Protein AF-R7Q6G8-F1 (afdb_monomer_lite)

Radius of gyration: 22.3 Å; chains: 1; bounding box: 67×38×52 Å

pLDDT: mean 74.82, std 23.3, range [30.42, 97.25]

Organism: Chondrus crispus (NCBI:txid2769)

Foldseek 3Di:
DAFDDPDPDDDDDDDDDDDDDDDDDDDDDDDDDDDDDDDDPPDPVPRFFGWWWFPVLCPPPPFDWPDPDWDKHKWWAAPQRRITRQFFWKFAQNFIFGPVVVCVVRPTDIDMHTTTAGDDDFQDWRDTSDPRITGHRDGDRNSDPVSRVVVRVVVNVRD

Secondary structure (DSSP, 8-state):
----------------------------------------------PPPP--EEHHHHHTS---BS-SS-EEEEEEE-TT--EE-TTEEEEETTEEEEHHHHHHHHTPEEEEEEEE-BPP-TT--EE-SSTTEEEEEEE-SS--HHHHHHHHHHHHTT-

Structure (mmCIF, N/CA/C/O backbone):
data_AF-R7Q6G8-F1
#
_entry.id   AF-R7Q6G8-F1
#
loop_
_atom_site.group_PDB
_atom_site.id
_atom_site.type_symbol
_atom_site.label_atom_id
_atom_site.label_alt_id
_atom_site.label_comp_id
_atom_site.label_asym_id
_atom_site.label_entity_id
_atom_site.label_seq_id
_atom_site.pdbx_PDB_ins_code
_atom_site.Cartn_x
_atom_site.Cartn_y
_atom_site.Cartn_z
_atom_site.occupancy
_atom_site.B_iso_or_equiv
_atom_site.auth_seq_id
_atom_site.auth_comp_id
_atom_site.auth_asym_id
_atom_site.auth_atom_id
_atom_site.pdbx_PDB_model_num
ATOM 1 N N . MET A 1 1 ? 3.330 -10.726 10.447 1.00 46.44 1 MET A N 1
ATOM 2 C CA . MET A 1 1 ? 4.464 -10.983 9.539 1.00 46.44 1 MET A CA 1
ATOM 3 C C . MET A 1 1 ? 4.917 -9.624 9.045 1.00 46.44 1 MET A C 1
ATOM 5 O O . MET A 1 1 ? 4.071 -8.882 8.567 1.00 46.44 1 MET A O 1
ATOM 9 N N . PHE A 1 2 ? 6.161 -9.254 9.343 1.00 49.91 2 PHE A N 1
ATOM 10 C CA . PHE A 1 2 ? 6.723 -7.912 9.137 1.00 49.91 2 PHE A CA 1
ATOM 11 C C . PHE A 1 2 ? 7.454 -7.834 7.802 1.00 49.91 2 PHE A C 1
ATOM 13 O O . PHE A 1 2 ? 7.663 -8.886 7.199 1.00 49.91 2 PHE A O 1
ATOM 20 N N . CYS A 1 3 ? 7.894 -6.635 7.392 1.00 54.09 3 CYS A N 1
ATOM 21 C CA . CYS A 1 3 ? 8.987 -6.520 6.427 1.00 54.09 3 CYS A CA 1
ATOM 22 C C . CYS A 1 3 ? 10.044 -7.584 6.738 1.00 54.09 3 CYS A C 1
ATOM 24 O O . CYS A 1 3 ? 10.617 -7.582 7.829 1.00 54.09 3 CYS A O 1
ATOM 26 N N . ALA A 1 4 ? 10.237 -8.516 5.815 1.00 41.44 4 ALA A N 1
ATOM 27 C CA . ALA A 1 4 ? 11.299 -9.493 5.889 1.00 41.44 4 ALA A CA 1
ATOM 28 C C . ALA A 1 4 ? 12.298 -9.117 4.800 1.00 41.44 4 ALA A C 1
ATOM 30 O O . ALA A 1 4 ? 11.971 -9.135 3.620 1.00 41.44 4 ALA A O 1
ATOM 31 N N . SER A 1 5 ? 13.493 -8.736 5.225 1.00 40.22 5 SER A N 1
ATOM 32 C CA . SER A 1 5 ? 14.704 -8.803 4.423 1.00 40.22 5 SER A CA 1
ATOM 33 C C . SER A 1 5 ? 15.691 -9.538 5.317 1.00 40.22 5 SER A C 1
ATOM 35 O O . SER A 1 5 ? 16.101 -9.009 6.354 1.00 40.22 5 SER A O 1
ATOM 37 N N . GLU A 1 6 ? 15.975 -10.792 4.997 1.00 44.56 6 GLU A N 1
ATOM 38 C CA . GLU A 1 6 ? 17.177 -11.431 5.522 1.00 44.56 6 GLU A CA 1
ATOM 39 C C . GLU A 1 6 ? 18.364 -10.667 4.895 1.00 44.56 6 GLU A C 1
ATOM 41 O O . GLU A 1 6 ? 18.276 -10.243 3.746 1.00 44.56 6 GLU A O 1
ATOM 46 N N . ASP A 1 7 ? 19.402 -10.390 5.686 1.00 37.72 7 ASP A N 1
ATOM 47 C CA . ASP A 1 7 ? 20.661 -9.728 5.293 1.00 37.72 7 ASP A CA 1
ATOM 48 C C . ASP A 1 7 ? 20.740 -8.191 5.363 1.00 37.72 7 ASP A C 1
ATOM 50 O O . ASP A 1 7 ? 20.944 -7.468 4.391 1.00 37.72 7 ASP A O 1
ATOM 54 N N . ALA A 1 8 ? 20.755 -7.696 6.604 1.00 36.22 8 ALA A N 1
ATOM 55 C CA . ALA A 1 8 ? 21.809 -6.769 7.009 1.00 36.22 8 ALA A CA 1
ATOM 56 C C . ALA A 1 8 ? 22.961 -7.595 7.612 1.00 36.22 8 ALA A C 1
ATOM 58 O O . ALA A 1 8 ? 22.965 -7.848 8.816 1.00 36.22 8 ALA A O 1
ATOM 59 N N . VAL A 1 9 ? 23.917 -8.035 6.790 1.00 39.78 9 VAL A N 1
ATOM 60 C CA . VAL A 1 9 ? 25.233 -8.482 7.273 1.00 39.78 9 VAL A CA 1
ATOM 61 C C . VAL A 1 9 ? 26.282 -7.432 6.932 1.00 39.78 9 VAL A C 1
ATOM 63 O O . VAL A 1 9 ? 26.369 -6.926 5.816 1.00 39.78 9 VAL A O 1
ATOM 66 N N . ASP A 1 10 ? 26.993 -7.056 7.984 1.00 30.42 10 ASP A N 1
ATOM 67 C CA . ASP A 1 10 ? 27.879 -5.916 8.126 1.00 30.42 10 ASP A CA 1
ATOM 68 C C . ASP A 1 10 ? 29.312 -6.242 7.664 1.00 30.42 10 ASP A C 1
ATOM 70 O O . ASP A 1 10 ? 29.792 -7.366 7.786 1.00 30.42 10 ASP A O 1
ATOM 74 N N . SER A 1 11 ? 29.942 -5.202 7.129 1.00 36.84 11 SER A N 1
ATOM 75 C CA . SER A 1 11 ? 31.355 -4.832 6.992 1.00 36.84 11 SER A CA 1
ATOM 76 C C . SER A 1 11 ? 32.512 -5.762 7.427 1.00 36.84 11 SER A C 1
ATOM 78 O O . SER A 1 11 ? 32.561 -6.274 8.537 1.00 36.84 11 SER A O 1
ATOM 80 N N . PHE A 1 12 ? 33.568 -5.691 6.597 1.00 36.06 12 PHE A N 1
ATOM 81 C CA . PHE A 1 12 ? 35.009 -5.644 6.934 1.00 36.06 12 PHE A CA 1
ATOM 82 C C . PHE A 1 12 ? 35.690 -6.872 7.579 1.00 36.06 12 PHE A C 1
ATOM 84 O O . PHE A 1 12 ? 35.570 -7.114 8.772 1.00 36.06 12 PHE A O 1
ATOM 91 N N . SER A 1 13 ? 36.615 -7.510 6.846 1.00 32.41 13 SER A N 1
ATOM 92 C CA . SER A 1 13 ? 38.060 -7.295 7.067 1.00 32.41 13 SER A CA 1
ATOM 93 C C . SER A 1 13 ? 38.926 -8.041 6.038 1.00 32.41 13 SER A C 1
ATOM 95 O O . SER A 1 13 ? 38.864 -9.257 5.885 1.00 32.41 13 SER A O 1
ATOM 97 N N . THR A 1 14 ? 39.750 -7.252 5.354 1.00 41.31 14 THR A N 1
ATOM 98 C CA . THR A 1 14 ? 41.071 -7.543 4.781 1.00 41.31 14 THR A CA 1
ATOM 99 C C . THR A 1 14 ? 41.808 -8.753 5.361 1.00 41.31 14 THR A C 1
ATOM 101 O O . THR A 1 14 ? 42.073 -8.780 6.557 1.00 41.31 14 THR A O 1
ATOM 104 N N . LEU A 1 15 ? 42.336 -9.610 4.481 1.00 38.88 15 LEU A N 1
ATOM 105 C CA . LEU A 1 15 ? 43.710 -10.104 4.598 1.00 38.88 15 LEU A CA 1
ATOM 106 C C . LEU A 1 15 ? 44.340 -10.248 3.207 1.00 38.88 15 LEU A C 1
ATOM 108 O O . LEU A 1 15 ? 43.901 -11.014 2.355 1.00 38.88 15 LEU A O 1
ATOM 112 N N . VAL A 1 16 ? 45.372 -9.435 3.018 1.00 35.91 16 VAL A N 1
ATOM 113 C CA . VAL A 1 16 ? 46.367 -9.478 1.953 1.00 35.91 16 VAL A CA 1
ATOM 114 C C . VAL A 1 16 ? 47.232 -10.720 2.145 1.00 35.91 16 VAL A C 1
ATOM 116 O O . VAL A 1 16 ? 47.822 -10.863 3.210 1.00 35.91 16 VAL A O 1
ATOM 119 N N . THR A 1 17 ? 47.431 -11.512 1.096 1.00 33.59 17 THR A N 1
ATOM 120 C CA . THR A 1 17 ? 48.751 -12.074 0.778 1.00 33.59 17 THR A CA 1
ATOM 121 C C . THR A 1 17 ? 48.923 -12.168 -0.733 1.00 33.59 17 THR A C 1
ATOM 123 O O . THR A 1 17 ? 47.979 -12.302 -1.506 1.00 33.59 17 THR A O 1
ATOM 126 N N . LYS A 1 18 ? 50.169 -11.949 -1.123 1.00 34.12 18 LYS A N 1
ATOM 127 C CA . LYS A 1 18 ? 50.692 -11.487 -2.399 1.00 34.12 18 LYS A CA 1
ATOM 128 C C . LYS A 1 18 ? 51.751 -12.507 -2.792 1.00 34.12 18 LYS A C 1
ATOM 130 O O . LYS A 1 18 ? 52.633 -12.711 -1.976 1.00 34.12 18 LYS A O 1
ATOM 135 N N . ASP A 1 19 ? 51.670 -13.083 -3.985 1.00 33.59 19 ASP A N 1
ATOM 136 C CA . ASP A 1 19 ? 52.781 -13.709 -4.727 1.00 33.59 19 ASP A CA 1
ATOM 137 C C . ASP A 1 19 ? 52.237 -13.990 -6.140 1.00 33.59 19 ASP A C 1
ATOM 139 O O . ASP A 1 19 ? 51.221 -14.658 -6.281 1.00 33.59 19 ASP A O 1
ATOM 143 N N . GLU A 1 20 ? 52.618 -13.318 -7.226 1.00 36.28 20 GLU A N 1
ATOM 144 C CA . GLU A 1 20 ? 53.908 -13.072 -7.891 1.00 36.28 20 GLU A CA 1
ATOM 145 C C . GLU A 1 20 ? 53.888 -13.738 -9.286 1.00 36.28 20 GLU A C 1
ATOM 147 O O . GLU A 1 20 ? 53.848 -14.952 -9.422 1.00 36.28 20 GLU A O 1
ATOM 152 N N . ARG A 1 21 ? 53.958 -12.871 -10.309 1.00 33.53 21 ARG A N 1
ATOM 153 C CA . ARG A 1 21 ? 54.589 -13.043 -11.634 1.00 33.53 21 ARG A CA 1
ATOM 154 C C . ARG A 1 21 ? 54.153 -14.215 -12.536 1.00 33.53 21 ARG A C 1
ATOM 156 O O . ARG A 1 21 ? 54.633 -15.324 -12.368 1.00 33.53 21 ARG A O 1
ATOM 163 N N . PHE A 1 22 ? 53.515 -13.900 -13.673 1.00 34.62 22 PHE A N 1
ATOM 164 C CA . PHE A 1 22 ? 54.174 -14.016 -14.991 1.00 34.62 22 PHE A CA 1
ATOM 165 C C . PHE A 1 22 ? 53.402 -13.289 -16.110 1.00 34.62 22 PHE A C 1
ATOM 167 O O . PHE A 1 22 ? 52.257 -12.888 -15.948 1.00 34.62 22 PHE A O 1
ATOM 174 N N . ALA A 1 23 ? 54.105 -13.047 -17.212 1.00 32.34 23 ALA A N 1
ATOM 175 C CA . ALA A 1 23 ? 53.949 -11.942 -18.143 1.00 32.34 23 ALA A CA 1
ATOM 176 C C . ALA A 1 23 ? 52.874 -12.077 -19.244 1.00 32.34 23 ALA A C 1
ATOM 178 O O . ALA A 1 23 ? 52.537 -13.159 -19.710 1.00 32.34 23 ALA A O 1
ATOM 179 N N . GLN A 1 24 ? 52.440 -10.890 -19.680 1.00 36.72 24 GLN A N 1
ATOM 180 C CA . GLN A 1 24 ? 51.834 -10.477 -20.953 1.00 36.72 24 GLN A CA 1
ATOM 181 C C . GLN A 1 24 ? 51.890 -11.460 -22.142 1.00 36.72 24 GLN A C 1
ATOM 183 O O . GLN A 1 24 ? 52.972 -11.784 -22.634 1.00 36.72 24 GLN A O 1
ATOM 188 N N . ARG A 1 25 ? 50.715 -11.732 -22.736 1.00 32.84 25 ARG A N 1
ATOM 189 C CA . ARG A 1 25 ? 50.501 -11.766 -24.200 1.00 32.84 25 ARG A CA 1
ATOM 190 C C . ARG A 1 25 ? 49.003 -11.785 -24.554 1.00 32.84 25 ARG A C 1
ATOM 192 O O . ARG A 1 25 ? 48.316 -12.737 -24.212 1.00 32.84 25 ARG A O 1
ATOM 199 N N . SER A 1 26 ? 48.534 -10.771 -25.281 1.00 41.69 26 SER A N 1
ATOM 200 C CA . SER A 1 26 ? 47.395 -10.880 -26.216 1.00 41.69 26 SER A CA 1
ATOM 201 C C . SER A 1 26 ? 47.964 -11.102 -27.626 1.00 41.69 26 SER A C 1
ATOM 203 O O . SER A 1 26 ? 49.101 -10.685 -27.879 1.00 41.69 26 SER A O 1
ATOM 205 N N . PRO A 1 27 ? 47.234 -11.791 -28.521 1.00 43.44 27 PRO A N 1
ATOM 206 C CA . PRO A 1 27 ? 46.323 -11.074 -29.426 1.00 43.44 27 PRO A CA 1
ATOM 207 C C . PRO A 1 27 ? 44.966 -11.782 -29.680 1.00 43.44 27 PRO A C 1
ATOM 209 O O . PRO A 1 27 ? 44.834 -12.985 -29.485 1.00 43.44 27 PRO A O 1
ATOM 212 N N . GLU A 1 28 ? 43.969 -10.994 -30.095 1.00 40.47 28 GLU A N 1
ATOM 213 C CA . GLU A 1 28 ? 42.636 -11.366 -30.632 1.00 40.47 28 GLU A CA 1
ATOM 214 C C . GLU A 1 28 ? 42.724 -11.975 -32.063 1.00 40.47 28 GLU A C 1
ATOM 216 O O . GLU A 1 28 ? 43.837 -12.034 -32.595 1.00 40.47 28 GLU A O 1
ATOM 221 N N . PRO A 1 29 ? 41.617 -12.183 -32.821 1.00 50.28 29 PRO A N 1
ATOM 222 C CA . PRO A 1 29 ? 40.284 -12.788 -32.553 1.00 50.28 29 PRO A CA 1
ATOM 223 C C . PRO A 1 29 ? 39.895 -13.821 -33.642 1.00 50.28 29 PRO A C 1
ATOM 225 O O . PRO A 1 29 ? 40.210 -13.552 -34.787 1.00 50.28 29 PRO A O 1
ATOM 228 N N . GLU A 1 30 ? 39.104 -14.881 -33.394 1.00 41.22 30 GLU A N 1
ATOM 229 C CA . GLU A 1 30 ? 38.333 -15.536 -34.485 1.00 41.22 30 GLU A CA 1
ATOM 230 C C . GLU A 1 30 ? 36.972 -16.102 -34.025 1.00 41.22 30 GLU A C 1
ATOM 232 O O . GLU A 1 30 ? 36.810 -16.632 -32.926 1.00 41.22 30 GLU A O 1
ATOM 237 N N . ASP A 1 31 ? 36.004 -15.892 -34.916 1.00 46.44 31 ASP A N 1
ATOM 238 C CA . ASP A 1 31 ? 34.580 -16.226 -34.939 1.00 46.44 31 ASP A CA 1
ATOM 239 C C . ASP A 1 31 ? 34.325 -17.744 -34.861 1.00 46.44 31 ASP A C 1
ATOM 241 O O . ASP A 1 31 ? 34.812 -18.477 -35.714 1.00 46.44 31 ASP A O 1
ATOM 245 N N . GLU A 1 32 ? 33.502 -18.223 -33.918 1.00 39.97 32 GLU A N 1
ATOM 246 C CA . GLU A 1 32 ? 32.696 -19.437 -34.138 1.00 39.97 32 GLU A CA 1
ATOM 247 C C . GLU A 1 32 ? 31.538 -19.556 -33.125 1.00 39.97 32 GLU A C 1
ATOM 249 O O . GLU A 1 32 ? 31.716 -19.719 -31.917 1.00 39.97 32 GLU A O 1
ATOM 254 N N . LYS A 1 33 ? 30.306 -19.506 -33.639 1.00 44.38 33 LYS A N 1
ATOM 255 C CA . LYS A 1 33 ? 29.073 -19.969 -32.981 1.00 44.38 33 LYS A CA 1
ATOM 256 C C . LYS A 1 33 ? 28.570 -21.152 -33.821 1.00 44.38 33 LYS A C 1
ATOM 258 O O . LYS A 1 33 ? 28.469 -20.974 -35.035 1.00 44.38 33 LYS A O 1
ATOM 263 N N . PRO A 1 34 ? 28.182 -22.310 -33.243 1.00 44.06 34 PRO A N 1
ATOM 264 C CA . PRO A 1 34 ? 26.757 -22.539 -32.955 1.00 44.06 34 PRO A CA 1
ATOM 265 C C . PRO A 1 34 ? 26.437 -23.427 -31.722 1.00 44.06 34 PRO A C 1
ATOM 267 O O . PRO A 1 34 ? 26.949 -24.522 -31.548 1.00 44.06 34 PRO A O 1
ATOM 270 N N . GLN A 1 35 ? 25.489 -22.925 -30.920 1.00 47.78 35 GLN A N 1
ATOM 271 C CA . GLN A 1 35 ? 24.379 -23.591 -30.202 1.00 47.78 35 GLN A CA 1
ATOM 272 C C . GLN A 1 35 ? 24.528 -25.015 -29.607 1.00 47.78 35 GLN A C 1
ATOM 274 O O . GLN A 1 35 ? 24.489 -26.017 -30.313 1.00 47.78 35 GLN A O 1
ATOM 279 N N . GLY A 1 36 ? 24.394 -25.083 -28.275 1.00 35.84 36 GLY A N 1
ATOM 280 C CA . GLY A 1 36 ? 23.814 -26.206 -27.524 1.00 35.84 36 GLY A CA 1
ATOM 281 C C . GLY A 1 36 ? 23.037 -25.679 -26.297 1.00 35.84 36 GLY A C 1
ATOM 282 O O . GLY A 1 36 ? 23.468 -24.681 -25.715 1.00 35.84 36 GLY A O 1
ATOM 283 N N . PRO A 1 37 ? 21.877 -26.257 -25.915 1.00 52.69 37 PRO A N 1
ATOM 284 C CA . PRO A 1 37 ? 21.030 -25.725 -24.850 1.00 52.69 37 PRO A CA 1
ATOM 285 C C . PRO A 1 37 ? 21.511 -26.267 -23.503 1.00 52.69 37 PRO A C 1
ATOM 287 O O . PRO A 1 37 ? 21.379 -27.458 -23.229 1.00 52.69 37 PRO A O 1
ATOM 290 N N . MET A 1 38 ? 22.074 -25.412 -22.651 1.00 42.50 38 MET A N 1
ATOM 291 C CA . MET A 1 38 ? 22.571 -25.850 -21.347 1.00 42.50 38 MET A CA 1
ATOM 292 C C . MET A 1 38 ? 22.023 -24.970 -20.227 1.00 42.50 38 MET A C 1
ATOM 294 O O . MET A 1 38 ? 22.424 -23.825 -20.060 1.00 42.50 38 MET A O 1
ATOM 298 N N . GLY A 1 39 ? 21.086 -25.559 -19.479 1.00 36.75 39 GLY A N 1
ATOM 299 C CA . GLY A 1 39 ? 20.763 -25.213 -18.098 1.00 36.75 39 GLY A CA 1
ATOM 300 C C . GLY A 1 39 ? 19.935 -23.950 -17.891 1.00 36.75 39 GLY A C 1
ATOM 301 O O . GLY A 1 39 ? 20.470 -22.877 -17.646 1.00 36.75 39 GLY A O 1
ATOM 302 N N . THR A 1 40 ? 18.611 -24.092 -17.832 1.00 47.44 40 THR A N 1
ATOM 303 C CA . THR A 1 40 ? 17.812 -23.250 -16.931 1.00 47.44 40 THR A CA 1
ATOM 304 C C . THR A 1 40 ? 18.328 -23.445 -15.501 1.00 47.44 40 THR A C 1
ATOM 306 O O . THR A 1 40 ? 18.299 -24.589 -15.036 1.00 47.44 40 THR A O 1
ATOM 309 N N . PRO A 1 41 ? 18.737 -22.400 -14.756 1.00 46.22 41 PRO A N 1
ATOM 310 C CA . PRO A 1 41 ? 18.845 -22.519 -13.313 1.00 46.22 41 PRO A CA 1
ATOM 311 C C . PRO A 1 41 ? 17.422 -22.482 -12.751 1.00 46.22 41 PRO A C 1
ATOM 313 O O . PRO A 1 41 ? 16.900 -21.446 -12.345 1.00 46.22 41 PRO A O 1
ATOM 316 N N . ALA A 1 42 ? 16.770 -23.641 -12.769 1.00 47.50 42 ALA A N 1
ATOM 317 C CA . ALA A 1 42 ? 15.609 -23.923 -11.947 1.00 47.50 42 ALA A CA 1
ATOM 318 C C . ALA A 1 42 ? 16.080 -24.155 -10.505 1.00 47.50 42 ALA A C 1
ATOM 320 O O . ALA A 1 42 ? 16.034 -25.281 -10.041 1.00 47.50 42 ALA A O 1
ATOM 321 N N . ASP A 1 43 ? 16.613 -23.119 -9.852 1.00 43.41 43 ASP A N 1
ATOM 322 C CA . ASP A 1 43 ? 16.638 -22.997 -8.384 1.00 43.41 43 ASP A CA 1
ATOM 323 C C . ASP A 1 43 ? 17.175 -21.621 -7.958 1.00 43.41 43 ASP A C 1
ATOM 325 O O . ASP A 1 43 ? 18.094 -21.477 -7.153 1.00 43.41 43 ASP A O 1
ATOM 329 N N . MET A 1 44 ? 16.622 -20.550 -8.529 1.00 40.50 44 MET A N 1
ATOM 330 C CA . MET A 1 44 ? 16.725 -19.265 -7.850 1.00 40.50 44 MET A CA 1
ATOM 331 C C . MET A 1 44 ? 15.707 -19.340 -6.716 1.00 40.50 44 MET A C 1
ATOM 333 O O . MET A 1 44 ? 14.529 -19.055 -6.929 1.00 40.50 44 MET A O 1
ATOM 337 N N . GLN A 1 45 ? 16.141 -19.814 -5.540 1.00 40.22 45 GLN A N 1
ATOM 338 C CA . GLN A 1 45 ? 15.399 -19.619 -4.297 1.00 40.22 45 GLN A CA 1
ATOM 339 C C . GLN A 1 45 ? 15.020 -18.143 -4.278 1.00 40.22 45 GLN A C 1
ATOM 341 O O . GLN A 1 45 ? 15.889 -17.280 -4.157 1.00 40.22 45 GLN A O 1
ATOM 346 N N . SER A 1 46 ? 13.747 -17.850 -4.548 1.00 43.84 46 SER A N 1
ATOM 347 C CA . SER A 1 46 ? 13.274 -16.482 -4.671 1.00 43.84 46 SER A CA 1
ATOM 348 C C . SER A 1 46 ? 13.486 -15.845 -3.310 1.00 43.84 46 SER A C 1
ATOM 350 O O . SER A 1 46 ? 12.753 -16.154 -2.366 1.00 43.84 46 SER A O 1
ATOM 352 N N . ILE A 1 47 ? 14.529 -15.024 -3.197 1.00 50.38 47 ILE A N 1
ATOM 353 C CA . ILE A 1 47 ? 14.768 -14.215 -2.011 1.00 50.38 47 ILE A CA 1
ATOM 354 C C . ILE A 1 47 ? 13.447 -13.483 -1.754 1.00 50.38 47 ILE A C 1
ATOM 356 O O . ILE A 1 47 ? 12.925 -12.874 -2.696 1.00 50.38 47 ILE A O 1
ATOM 360 N N . PRO A 1 48 ? 12.851 -13.604 -0.552 1.00 54.78 48 PRO A N 1
ATOM 361 C CA . PRO A 1 48 ? 11.581 -12.960 -0.262 1.00 54.78 48 PRO A CA 1
ATOM 362 C C . PRO A 1 48 ? 11.687 -11.480 -0.617 1.00 54.78 48 PRO A C 1
ATOM 364 O O . PRO A 1 48 ? 12.592 -10.797 -0.133 1.00 54.78 48 PRO A O 1
ATOM 367 N N . GLU A 1 49 ? 10.802 -10.995 -1.492 1.00 60.44 49 GLU A N 1
ATOM 368 C CA . GLU A 1 49 ? 10.787 -9.573 -1.817 1.00 60.44 49 GLU A CA 1
ATOM 369 C C . GLU A 1 49 ? 10.584 -8.785 -0.518 1.00 60.44 49 GLU A C 1
ATOM 371 O O . GLU A 1 49 ? 9.764 -9.183 0.317 1.00 60.44 49 GLU A O 1
ATOM 376 N N . PRO A 1 50 ? 11.311 -7.678 -0.314 1.00 63.59 50 PRO A N 1
ATOM 377 C CA . PRO A 1 50 ? 11.094 -6.838 0.850 1.00 63.59 50 PRO A CA 1
ATOM 378 C C . PRO A 1 50 ? 9.633 -6.388 0.914 1.00 63.59 50 PRO A C 1
ATOM 380 O O . PRO A 1 50 ? 9.042 -6.025 -0.097 1.00 63.59 50 PRO A O 1
ATOM 383 N N . LEU A 1 51 ? 9.045 -6.420 2.111 1.00 78.25 51 LEU A N 1
ATOM 384 C CA . LEU A 1 51 ? 7.599 -6.283 2.317 1.00 78.25 51 LEU A CA 1
ATOM 385 C C . LEU A 1 51 ? 7.226 -5.000 3.071 1.00 78.25 51 LEU A C 1
ATOM 387 O O . LEU A 1 51 ? 6.764 -5.039 4.212 1.00 78.25 51 LEU A O 1
ATOM 391 N N . CYS A 1 52 ? 7.467 -3.853 2.452 1.00 85.88 52 CYS A N 1
ATOM 392 C CA . CYS A 1 52 ? 7.500 -2.553 3.110 1.00 85.88 52 CYS A CA 1
ATOM 393 C C . CYS A 1 52 ? 6.675 -1.466 2.403 1.00 85.88 52 CYS A C 1
ATOM 395 O O . CYS A 1 52 ? 6.164 -1.668 1.299 1.00 85.88 52 CYS A O 1
ATOM 397 N N . VAL A 1 53 ? 6.561 -0.315 3.065 1.00 86.94 53 VAL A N 1
ATOM 398 C CA . VAL A 1 53 ? 5.951 0.939 2.594 1.00 86.94 53 VAL A CA 1
ATOM 399 C C . VAL A 1 53 ? 7.062 1.963 2.387 1.00 86.94 53 VAL A C 1
ATOM 401 O O . VAL A 1 53 ? 8.100 1.874 3.045 1.00 86.94 53 VAL A O 1
ATOM 404 N N . ASP A 1 54 ? 6.854 2.935 1.503 1.00 87.75 54 ASP A N 1
ATOM 405 C CA . ASP A 1 54 ? 7.744 4.092 1.393 1.00 87.75 54 ASP A CA 1
ATOM 406 C C . ASP A 1 54 ? 7.980 4.758 2.761 1.00 87.75 54 ASP A C 1
ATOM 408 O O . ASP A 1 54 ? 7.051 5.043 3.521 1.00 87.75 54 ASP A O 1
ATOM 412 N N . ALA A 1 55 ? 9.255 4.973 3.078 1.00 84.88 55 ALA A N 1
ATOM 413 C CA . ALA A 1 55 ? 9.696 5.581 4.319 1.00 84.88 55 ALA A CA 1
ATOM 414 C C . ALA A 1 55 ? 9.133 6.995 4.499 1.00 84.88 55 ALA A C 1
ATOM 416 O O . ALA A 1 55 ? 8.803 7.362 5.627 1.00 84.88 55 ALA A O 1
ATOM 417 N N . GLU A 1 56 ? 8.976 7.766 3.417 1.00 84.62 56 GLU A N 1
ATOM 418 C CA . GLU A 1 56 ? 8.449 9.131 3.485 1.00 84.62 56 GLU A CA 1
ATOM 419 C C . GLU A 1 56 ? 7.004 9.138 4.002 1.00 84.62 56 GLU A C 1
ATOM 421 O O . GLU A 1 56 ? 6.664 9.929 4.885 1.00 84.62 56 GLU A O 1
ATOM 426 N N . ALA A 1 57 ? 6.179 8.186 3.555 1.00 81.75 57 ALA A N 1
ATOM 427 C CA . ALA A 1 57 ? 4.803 8.016 4.025 1.00 81.75 57 ALA A CA 1
ATOM 428 C C . ALA A 1 57 ? 4.709 7.669 5.525 1.00 81.75 57 ALA A C 1
ATOM 430 O O . ALA A 1 57 ? 3.673 7.893 6.152 1.00 81.75 57 ALA A O 1
ATOM 431 N N . LEU A 1 58 ? 5.789 7.149 6.118 1.00 81.69 58 LEU A N 1
ATOM 432 C CA . LEU A 1 58 ? 5.855 6.778 7.532 1.00 81.69 58 LEU A CA 1
ATOM 433 C C . LEU A 1 58 ? 6.398 7.895 8.434 1.00 81.69 58 LEU A C 1
ATOM 435 O O . LEU A 1 58 ? 6.225 7.808 9.646 1.00 81.69 58 LEU A O 1
ATOM 439 N N . THR A 1 59 ? 7.033 8.936 7.885 1.00 76.06 59 THR A N 1
ATOM 440 C CA . THR A 1 59 ? 7.690 9.994 8.685 1.00 76.06 59 THR A CA 1
ATOM 441 C C . THR A 1 59 ? 6.727 10.773 9.582 1.00 76.06 59 THR A C 1
ATOM 443 O O . THR A 1 59 ? 7.090 11.143 10.695 1.00 76.06 59 THR A O 1
ATOM 446 N N . ASN A 1 60 ? 5.488 10.972 9.128 1.00 70.44 60 ASN A N 1
ATOM 447 C CA . ASN A 1 60 ? 4.452 11.696 9.871 1.00 70.44 60 ASN A CA 1
ATOM 448 C C . ASN A 1 60 ? 3.555 10.781 10.721 1.00 70.44 60 ASN A C 1
ATOM 450 O O . ASN A 1 60 ? 2.637 11.261 11.384 1.00 70.44 60 ASN A O 1
ATOM 454 N N . ALA A 1 61 ? 3.776 9.467 10.689 1.00 71.00 61 ALA A N 1
ATOM 455 C CA . ALA A 1 61 ? 3.010 8.519 11.483 1.00 71.00 61 ALA A CA 1
ATOM 456 C C . ALA A 1 61 ? 3.699 8.304 12.841 1.00 71.00 61 ALA A C 1
ATOM 458 O O . ALA A 1 61 ? 4.879 7.964 12.889 1.00 71.00 61 ALA A O 1
ATOM 459 N N . ASP A 1 62 ? 2.963 8.439 13.950 1.00 77.00 62 ASP A N 1
ATOM 460 C CA . ASP A 1 62 ? 3.448 8.096 15.300 1.00 77.00 62 ASP A CA 1
ATOM 461 C C . ASP A 1 62 ? 3.505 6.566 15.489 1.00 77.00 62 ASP A C 1
ATOM 463 O O . ASP A 1 62 ? 2.740 5.937 16.229 1.00 77.00 62 ASP A O 1
ATOM 467 N N . VAL A 1 63 ? 4.378 5.924 14.714 1.00 78.62 63 VAL A N 1
ATOM 468 C CA . VAL A 1 63 ? 4.562 4.476 14.680 1.00 78.62 63 VAL A CA 1
ATOM 469 C C . VAL A 1 63 ? 6.032 4.145 14.871 1.00 78.62 63 VAL A C 1
ATOM 471 O O . VAL A 1 63 ? 6.925 4.714 14.251 1.00 78.62 63 VAL A O 1
ATOM 474 N N . GLN A 1 64 ? 6.300 3.167 15.732 1.00 81.19 64 GLN A N 1
ATOM 475 C CA . GLN A 1 64 ? 7.641 2.600 15.819 1.00 81.19 64 GLN A CA 1
ATOM 476 C C . GLN A 1 64 ? 7.924 1.841 14.530 1.00 81.19 64 GLN A C 1
ATOM 478 O O . GLN A 1 64 ? 7.070 1.084 14.079 1.00 81.19 64 GLN A O 1
ATOM 483 N N . MET A 1 65 ? 9.107 2.012 13.957 1.00 83.06 65 MET A N 1
ATOM 484 C CA . MET A 1 65 ? 9.509 1.313 12.739 1.00 83.06 65 MET A CA 1
ATOM 485 C C . MET A 1 65 ? 10.103 -0.068 13.057 1.00 83.06 65 MET A C 1
ATOM 487 O O . MET A 1 65 ? 10.599 -0.301 14.163 1.00 83.06 65 MET A O 1
ATOM 491 N N . VAL A 1 66 ? 10.043 -0.996 12.097 1.00 83.88 66 VAL A N 1
ATOM 492 C CA . VAL A 1 66 ? 10.669 -2.327 12.210 1.00 83.88 66 VAL A CA 1
ATOM 493 C C . VAL A 1 66 ? 12.188 -2.212 12.096 1.00 83.88 66 VAL A C 1
ATOM 495 O O . VAL A 1 66 ? 12.905 -2.774 12.924 1.00 83.88 66 VAL A O 1
ATOM 498 N N . TYR A 1 67 ? 12.684 -1.455 11.113 1.00 80.75 67 TYR A N 1
ATOM 499 C CA . TYR A 1 67 ? 14.120 -1.281 10.901 1.00 80.75 67 TYR A CA 1
ATOM 500 C C . TYR A 1 67 ? 14.633 0.039 11.462 1.00 80.75 67 TYR A C 1
ATOM 502 O O . TYR A 1 67 ? 13.975 1.074 11.346 1.00 80.75 67 TYR A O 1
ATOM 510 N N . ARG A 1 68 ? 15.859 -0.000 12.004 1.00 81.19 68 ARG A N 1
ATOM 511 C CA . ARG A 1 68 ? 16.600 1.189 12.461 1.00 81.19 68 ARG A CA 1
ATOM 512 C C . ARG A 1 68 ? 17.038 2.094 11.308 1.00 81.19 68 ARG A C 1
ATOM 514 O O . ARG A 1 68 ? 17.149 3.297 11.498 1.00 81.19 68 ARG A O 1
ATOM 521 N N . LYS A 1 69 ? 17.331 1.505 10.147 1.00 82.62 69 LYS A N 1
ATOM 522 C CA . LYS A 1 69 ? 17.706 2.204 8.916 1.00 82.62 69 LYS A CA 1
ATOM 523 C C . LYS A 1 69 ? 16.709 1.833 7.826 1.00 82.62 69 LYS A C 1
ATOM 525 O O . LYS A 1 69 ? 16.294 0.679 7.748 1.00 82.62 69 LYS A O 1
ATOM 530 N N . HIS A 1 70 ? 16.345 2.806 7.001 1.00 85.44 70 HIS A N 1
ATOM 531 C CA . HIS A 1 70 ? 15.608 2.545 5.770 1.00 85.44 70 HIS A CA 1
ATOM 532 C C . HIS A 1 70 ? 16.513 1.812 4.776 1.00 85.44 70 HIS A C 1
ATOM 534 O O . HIS A 1 70 ? 17.731 1.990 4.803 1.00 85.44 70 HIS A O 1
ATOM 540 N N . PHE A 1 71 ? 15.926 1.010 3.897 1.00 84.94 71 PHE A N 1
ATOM 541 C CA . PHE A 1 71 ? 16.661 0.308 2.845 1.00 84.94 71 PHE A CA 1
ATOM 542 C C . PHE A 1 71 ? 15.925 0.444 1.513 1.00 84.94 71 PHE A C 1
ATOM 544 O O . PHE A 1 71 ? 14.748 0.796 1.495 1.00 84.94 71 PHE A O 1
ATOM 551 N N . TYR A 1 72 ? 16.614 0.206 0.400 1.00 88.12 72 TYR A N 1
ATOM 552 C CA . TYR A 1 72 ? 16.029 0.358 -0.929 1.00 88.12 72 TYR A CA 1
ATOM 553 C C . TYR A 1 72 ? 15.265 -0.889 -1.364 1.00 88.12 72 TYR A C 1
ATOM 555 O O . TYR A 1 72 ? 15.774 -2.005 -1.269 1.00 88.12 72 TYR A O 1
ATOM 563 N N . ALA A 1 73 ? 14.063 -0.685 -1.896 1.00 90.19 73 ALA A N 1
ATOM 564 C CA . ALA A 1 73 ? 13.252 -1.740 -2.483 1.00 90.19 73 ALA A CA 1
ATOM 565 C C . ALA A 1 73 ? 12.477 -1.234 -3.697 1.00 90.19 73 ALA A C 1
ATOM 567 O O . ALA A 1 73 ? 12.153 -0.049 -3.801 1.00 90.19 73 ALA A O 1
ATOM 568 N N . LYS A 1 74 ? 12.127 -2.168 -4.583 1.00 93.12 74 LYS A N 1
ATOM 569 C CA . LYS A 1 74 ? 11.138 -1.937 -5.633 1.00 93.12 74 LYS A CA 1
ATOM 570 C C . LYS A 1 74 ? 9.745 -1.831 -5.020 1.00 93.12 74 LYS A C 1
ATOM 572 O O . LYS A 1 74 ? 9.335 -2.684 -4.232 1.00 93.12 74 LYS A O 1
ATOM 577 N N . VAL A 1 75 ? 9.021 -0.791 -5.396 1.00 95.19 75 VAL A N 1
ATOM 578 C CA . VAL A 1 75 ? 7.675 -0.486 -4.919 1.00 95.19 75 VAL A CA 1
ATOM 579 C C . VAL A 1 75 ? 6.767 -0.137 -6.085 1.00 95.19 75 VAL A C 1
ATOM 581 O O . VAL A 1 75 ? 7.223 0.298 -7.139 1.00 95.19 75 VAL A O 1
ATOM 584 N N . LEU A 1 76 ? 5.471 -0.322 -5.871 1.00 96.62 76 LEU A N 1
ATOM 585 C CA . LEU A 1 76 ? 4.421 0.155 -6.754 1.00 96.62 76 LEU A CA 1
ATOM 586 C C . LEU A 1 76 ? 3.855 1.445 -6.171 1.00 96.62 76 LEU A C 1
ATOM 588 O O . LEU A 1 76 ? 3.525 1.481 -4.984 1.00 96.62 76 LEU A O 1
ATOM 592 N N . CYS A 1 77 ? 3.733 2.472 -7.000 1.00 96.62 77 CYS A N 1
ATOM 593 C CA . CYS A 1 77 ? 3.211 3.782 -6.632 1.00 96.62 77 CYS A CA 1
ATOM 594 C C . CYS A 1 77 ? 2.001 4.127 -7.494 1.00 96.62 77 CYS A C 1
ATOM 596 O O . CYS A 1 77 ? 2.042 3.955 -8.712 1.00 96.62 77 CYS A O 1
ATOM 598 N N . ASP A 1 78 ? 0.940 4.634 -6.877 1.00 96.19 78 ASP A N 1
ATOM 599 C CA . ASP A 1 78 ? -0.154 5.258 -7.622 1.00 96.19 78 ASP A CA 1
ATOM 600 C C . ASP A 1 78 ? 0.162 6.718 -7.999 1.00 96.19 78 ASP A C 1
ATOM 602 O O . ASP A 1 78 ? 1.246 7.236 -7.713 1.00 96.19 78 ASP A O 1
ATOM 606 N N . SER A 1 79 ? -0.797 7.392 -8.642 1.00 95.50 79 SER A N 1
ATOM 607 C CA . SER A 1 79 ? -0.653 8.771 -9.125 1.00 95.50 79 SER A CA 1
ATOM 608 C C . SER A 1 79 ? -0.361 9.795 -8.022 1.00 95.50 79 SER A C 1
ATOM 610 O O . SER A 1 79 ? 0.301 10.796 -8.283 1.00 95.50 79 SER A O 1
ATOM 612 N N . GLU A 1 80 ? -0.800 9.538 -6.786 1.00 94.94 80 GLU A N 1
ATOM 613 C CA . GLU A 1 80 ? -0.583 10.419 -5.626 1.00 94.94 80 GLU A CA 1
ATOM 614 C C . GLU A 1 80 ? 0.711 10.081 -4.864 1.00 94.94 80 GLU A C 1
ATOM 616 O O . GLU A 1 80 ? 0.976 10.613 -3.779 1.00 94.94 80 GLU A O 1
ATOM 621 N N . ARG A 1 81 ? 1.539 9.187 -5.423 1.00 93.94 81 ARG A N 1
ATOM 622 C CA . ARG A 1 81 ? 2.763 8.660 -4.806 1.00 93.94 81 ARG A CA 1
ATOM 623 C C . ARG A 1 81 ? 2.513 7.939 -3.480 1.00 93.94 81 ARG A C 1
ATOM 625 O O . ARG A 1 81 ? 3.346 7.988 -2.576 1.00 93.94 81 ARG A O 1
ATOM 632 N N . SER A 1 82 ? 1.388 7.242 -3.348 1.00 94.88 82 SER A N 1
ATOM 633 C CA . SER A 1 82 ? 1.211 6.266 -2.274 1.00 94.88 82 SER A CA 1
ATOM 634 C C . SER A 1 82 ? 1.906 4.971 -2.679 1.00 94.88 82 SER A C 1
ATOM 636 O O . SER A 1 82 ? 1.402 4.206 -3.499 1.00 94.88 82 SER A O 1
ATOM 638 N N . CYS A 1 83 ? 3.092 4.745 -2.116 1.00 95.25 83 CYS A N 1
ATOM 639 C CA . CYS A 1 83 ? 4.010 3.703 -2.561 1.00 95.25 83 CYS A CA 1
ATOM 640 C C . CYS A 1 83 ? 4.161 2.570 -1.540 1.00 95.25 83 CYS A C 1
ATOM 642 O O . CYS A 1 83 ? 4.424 2.806 -0.358 1.00 95.25 83 CYS A O 1
ATOM 644 N N . ALA A 1 84 ? 4.070 1.326 -2.007 1.00 95.12 84 ALA A N 1
ATOM 645 C CA . ALA A 1 84 ? 4.402 0.151 -1.209 1.00 95.12 84 ALA A CA 1
ATOM 646 C C . ALA A 1 84 ? 4.891 -1.005 -2.084 1.00 95.12 84 ALA A C 1
ATOM 648 O O . ALA A 1 84 ? 4.630 -1.080 -3.283 1.00 95.12 84 ALA A O 1
ATOM 649 N N . THR A 1 85 ? 5.615 -1.931 -1.473 1.00 94.62 85 THR A N 1
ATOM 650 C CA . THR A 1 85 ? 6.062 -3.170 -2.122 1.00 94.62 85 THR A CA 1
ATOM 651 C C . THR A 1 85 ? 4.861 -4.008 -2.562 1.00 94.62 85 THR A C 1
ATOM 653 O O . THR A 1 85 ? 3.789 -3.957 -1.954 1.00 94.62 85 THR A O 1
ATOM 656 N N . ALA A 1 86 ? 5.023 -4.788 -3.631 1.00 95.00 86 ALA A N 1
ATOM 657 C CA . ALA A 1 86 ? 3.910 -5.442 -4.318 1.00 95.00 86 ALA A CA 1
ATOM 658 C C . ALA A 1 86 ? 3.041 -6.324 -3.401 1.00 95.00 86 ALA A C 1
ATOM 660 O O . ALA A 1 86 ? 1.818 -6.362 -3.557 1.00 95.00 86 ALA A O 1
ATOM 661 N N . ALA A 1 87 ? 3.659 -7.007 -2.439 1.00 94.06 87 ALA A N 1
ATOM 662 C CA . ALA A 1 87 ? 2.986 -7.919 -1.522 1.00 94.06 87 ALA A CA 1
ATOM 663 C C . ALA A 1 87 ? 2.575 -7.277 -0.178 1.00 94.06 87 ALA A C 1
ATOM 665 O O . ALA A 1 87 ? 2.015 -7.952 0.691 1.00 94.06 87 ALA A O 1
ATOM 666 N N . HIS A 1 88 ? 2.807 -5.974 0.005 1.00 94.31 88 HIS A N 1
ATOM 667 C CA . HIS A 1 88 ? 2.331 -5.240 1.175 1.00 94.31 88 HIS A CA 1
ATOM 668 C C . HIS A 1 88 ? 0.801 -5.170 1.201 1.00 94.31 88 HIS A C 1
ATOM 670 O O . HIS A 1 88 ? 0.177 -4.920 0.171 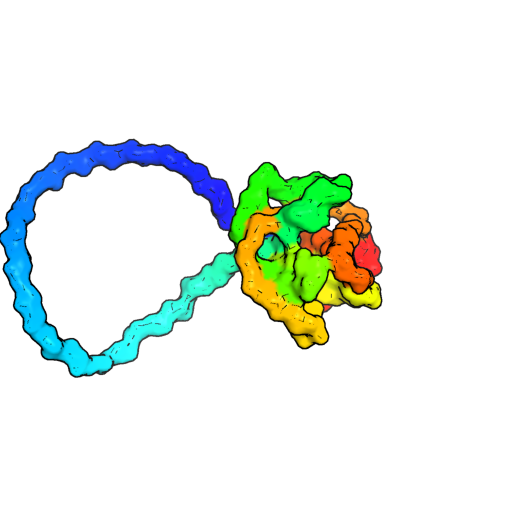1.00 94.31 88 HIS A O 1
ATOM 676 N N . MET A 1 89 ? 0.180 -5.367 2.367 1.00 94.50 89 MET A N 1
ATOM 677 C CA . MET A 1 89 ? -1.274 -5.297 2.499 1.00 94.50 89 MET A CA 1
ATOM 678 C C . MET A 1 89 ? -1.732 -3.859 2.718 1.00 94.50 89 MET A C 1
ATOM 680 O O . MET A 1 89 ? -1.317 -3.181 3.659 1.00 94.50 89 MET A O 1
ATOM 684 N N . VAL A 1 90 ? -2.671 -3.430 1.888 1.00 95.19 90 VAL A N 1
ATOM 685 C CA . VAL A 1 90 ? -3.333 -2.131 1.953 1.00 95.19 90 VAL A CA 1
ATOM 686 C C . VAL A 1 90 ? -4.830 -2.314 2.158 1.00 95.19 90 VAL A C 1
ATOM 688 O O . VAL A 1 90 ? -5.396 -3.374 1.883 1.00 95.19 90 VAL A O 1
ATOM 691 N N . VAL A 1 91 ? -5.498 -1.271 2.638 1.00 95.88 91 VAL A N 1
ATOM 692 C CA . VAL A 1 91 ? -6.957 -1.202 2.646 1.00 95.88 91 VAL A CA 1
ATOM 693 C C . VAL A 1 91 ? -7.397 -0.044 1.780 1.00 95.88 91 VAL A C 1
ATOM 695 O O . VAL A 1 91 ? -7.152 1.106 2.121 1.00 95.88 91 VAL A O 1
ATOM 698 N N . TRP A 1 92 ? -8.072 -0.358 0.680 1.00 96.44 92 TRP A N 1
ATOM 699 C CA . TRP A 1 92 ? -8.625 0.635 -0.228 1.00 96.44 92 TRP A CA 1
ATOM 700 C C . TRP A 1 92 ? -10.148 0.604 -0.164 1.00 96.44 92 TRP A C 1
ATOM 702 O O . TRP A 1 92 ? -10.762 -0.437 -0.408 1.00 96.44 92 TRP A O 1
ATOM 712 N N . ARG A 1 93 ? -10.763 1.729 0.220 1.00 94.56 93 ARG A N 1
ATOM 713 C CA . ARG A 1 93 ? -12.224 1.880 0.363 1.00 94.56 93 ARG A CA 1
ATOM 714 C C . ARG A 1 93 ? -12.859 0.756 1.199 1.00 94.56 93 ARG A C 1
ATOM 716 O O . ARG A 1 93 ? -13.889 0.191 0.846 1.00 94.56 93 ARG A O 1
ATOM 723 N N . GLY A 1 94 ? -12.198 0.388 2.299 1.00 92.38 94 GLY A N 1
ATOM 724 C CA . GLY A 1 94 ? -12.641 -0.669 3.218 1.00 92.38 94 GLY A CA 1
ATOM 725 C C . GLY A 1 94 ? -12.286 -2.104 2.801 1.00 92.38 94 GLY A C 1
ATOM 726 O O . GLY A 1 94 ? -12.489 -3.035 3.581 1.00 92.38 94 GLY A O 1
ATOM 727 N N . VAL A 1 95 ? -11.701 -2.314 1.619 1.00 94.88 95 VAL A N 1
ATOM 728 C CA . VAL A 1 95 ? -11.314 -3.642 1.127 1.00 94.88 95 VAL A CA 1
ATOM 729 C C . VAL A 1 95 ? -9.817 -3.870 1.332 1.00 94.88 95 VAL A C 1
ATOM 731 O O . VAL A 1 95 ? -8.994 -3.171 0.750 1.00 94.88 95 VAL A O 1
ATOM 734 N N . ALA A 1 96 ? -9.466 -4.864 2.152 1.00 95.31 96 ALA A N 1
ATOM 735 C CA . ALA A 1 96 ? -8.083 -5.304 2.327 1.00 95.31 96 ALA A CA 1
ATOM 736 C C . ALA A 1 96 ? -7.606 -6.129 1.120 1.00 95.31 96 ALA A C 1
ATOM 738 O O . ALA A 1 96 ? -8.299 -7.062 0.710 1.00 95.31 96 ALA A O 1
ATOM 739 N N . MET A 1 97 ? -6.446 -5.779 0.566 1.00 96.38 97 MET A N 1
ATOM 740 C CA . MET A 1 97 ? -5.797 -6.451 -0.567 1.00 96.38 97 MET A CA 1
ATOM 741 C C . MET A 1 97 ? -4.294 -6.146 -0.579 1.00 96.38 97 MET A C 1
ATOM 743 O O . MET A 1 97 ? -3.857 -5.229 0.110 1.00 96.38 97 MET A O 1
ATOM 747 N N . MET A 1 98 ? -3.491 -6.873 -1.353 1.00 96.44 98 MET A N 1
ATOM 748 C CA . MET A 1 98 ? -2.093 -6.499 -1.574 1.00 96.44 98 MET A CA 1
ATOM 749 C C . MET A 1 98 ? -1.987 -5.270 -2.482 1.00 96.44 98 MET A C 1
ATOM 751 O O . MET A 1 98 ? -2.853 -5.034 -3.331 1.00 96.44 98 MET A O 1
ATOM 755 N N . MET A 1 99 ? -0.878 -4.539 -2.373 1.00 96.62 99 MET A N 1
ATOM 756 C CA . MET A 1 99 ? -0.571 -3.383 -3.214 1.00 96.62 99 MET A CA 1
ATOM 757 C C . MET A 1 99 ? -0.623 -3.736 -4.706 1.00 96.62 99 MET A C 1
ATOM 759 O O . MET A 1 99 ? -1.218 -3.006 -5.492 1.00 96.62 99 MET A O 1
ATOM 763 N N . ARG A 1 100 ? -0.116 -4.910 -5.105 1.00 96.56 100 ARG A N 1
ATOM 764 C CA . ARG A 1 100 ? -0.210 -5.412 -6.487 1.00 96.56 100 ARG A CA 1
ATOM 765 C C . ARG A 1 100 ? -1.655 -5.473 -6.988 1.00 96.56 100 ARG A C 1
ATOM 767 O O . ARG A 1 100 ? -1.941 -5.056 -8.106 1.00 96.56 100 ARG A O 1
ATOM 774 N N . SER A 1 101 ? -2.570 -5.977 -6.166 1.00 96.94 101 SER A N 1
ATOM 775 C CA . SER A 1 101 ? -3.987 -6.126 -6.519 1.00 96.94 101 SER A CA 1
ATOM 776 C C . SER A 1 101 ? -4.719 -4.790 -6.589 1.00 96.94 101 SER A C 1
ATOM 778 O O . SER A 1 101 ? -5.622 -4.626 -7.408 1.00 96.94 101 SER A O 1
ATOM 780 N N . TYR A 1 102 ? -4.328 -3.835 -5.746 1.00 97.25 102 TYR A N 1
ATOM 781 C CA . TYR A 1 102 ? -4.776 -2.450 -5.848 1.00 97.25 102 TYR A CA 1
ATOM 782 C C . TYR A 1 102 ? -4.293 -1.817 -7.161 1.00 97.25 102 TYR A C 1
ATOM 784 O O . TYR A 1 102 ? -5.095 -1.297 -7.935 1.00 97.25 102 TYR A O 1
ATOM 792 N N . CYS A 1 103 ? -3.008 -1.964 -7.474 1.00 97.06 103 CYS A N 1
ATOM 793 C CA . CYS A 1 103 ? -2.377 -1.390 -8.657 1.00 97.06 103 CYS A CA 1
ATOM 794 C C . CYS A 1 103 ? -2.904 -1.932 -9.988 1.00 97.06 103 CYS A C 1
ATOM 796 O O . CYS A 1 103 ? -2.938 -1.202 -10.975 1.00 97.06 103 CYS A O 1
ATOM 798 N N . GLN A 1 104 ? -3.402 -3.169 -10.014 1.00 96.25 104 GLN A N 1
ATOM 799 C CA . GLN A 1 104 ? -4.137 -3.706 -11.166 1.00 96.25 104 GLN A CA 1
ATOM 800 C C . GLN A 1 104 ? -5.426 -2.925 -11.481 1.00 96.25 104 GLN A C 1
ATOM 802 O O . GLN A 1 104 ? -5.935 -3.024 -12.594 1.00 96.25 104 GLN A O 1
ATOM 807 N N . ARG A 1 105 ? -5.970 -2.165 -10.521 1.00 96.00 105 ARG A N 1
ATOM 808 C CA . ARG A 1 105 ? -7.215 -1.393 -10.673 1.00 96.00 105 ARG A CA 1
ATOM 809 C C . ARG A 1 105 ? -6.975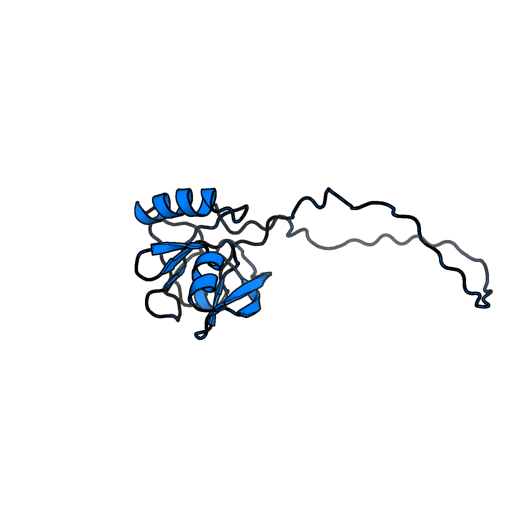 0.072 -11.018 1.00 96.00 105 ARG A C 1
ATOM 811 O O . ARG A 1 105 ? -7.790 0.648 -11.726 1.00 96.00 105 ARG A O 1
ATOM 818 N N . VAL A 1 106 ? -5.903 0.664 -10.489 1.00 95.38 106 VAL A N 1
ATOM 819 C CA . VAL A 1 106 ? -5.622 2.108 -10.610 1.00 95.38 106 VAL A CA 1
ATOM 820 C C . VAL A 1 106 ? -4.424 2.439 -11.500 1.00 95.38 106 VAL A C 1
ATOM 822 O O . VAL A 1 106 ? -4.141 3.612 -11.679 1.00 95.38 106 VAL A O 1
ATOM 825 N N . GLN A 1 107 ? -3.751 1.425 -12.060 1.00 94.69 107 GLN A N 1
ATOM 826 C CA . GLN A 1 107 ? -2.546 1.556 -12.890 1.00 94.69 107 GLN A CA 1
ATOM 827 C C . GLN A 1 107 ? -1.392 2.260 -12.159 1.00 94.69 107 GLN A C 1
ATOM 829 O O . GLN A 1 107 ? -1.174 3.457 -12.297 1.00 94.69 107 GLN A O 1
ATOM 834 N N . CYS A 1 108 ? -0.636 1.490 -11.376 1.00 97.00 108 CYS A N 1
ATOM 835 C CA . CYS A 1 108 ? 0.570 1.989 -10.713 1.00 97.00 108 CYS A CA 1
ATOM 836 C C . CYS A 1 108 ? 1.815 1.907 -11.601 1.00 97.00 108 CYS A C 1
ATOM 838 O O . CYS A 1 108 ? 1.903 1.063 -12.494 1.00 97.00 108 CYS A O 1
ATOM 840 N N . GLU A 1 109 ? 2.820 2.695 -11.236 1.00 97.25 109 GLU A N 1
ATOM 841 C CA . GLU A 1 109 ? 4.176 2.629 -11.777 1.00 97.25 109 GLU A CA 1
ATOM 842 C C . GLU A 1 109 ? 5.122 1.929 -10.789 1.00 97.25 109 GLU A C 1
ATOM 844 O O . GLU A 1 109 ? 4.958 2.035 -9.569 1.00 97.25 109 GLU A O 1
ATOM 849 N N . GLU A 1 110 ? 6.112 1.196 -11.307 1.00 95.56 110 GLU A N 1
ATOM 850 C CA . GLU A 1 110 ? 7.174 0.594 -10.492 1.00 95.56 110 GLU A CA 1
ATOM 851 C C . GLU A 1 110 ? 8.354 1.563 -10.368 1.00 95.56 110 GLU A C 1
ATOM 853 O O . GLU A 1 110 ? 8.843 2.099 -11.361 1.00 95.56 110 GLU A O 1
ATOM 858 N N . THR A 1 111 ? 8.844 1.762 -9.147 1.00 94.62 111 THR A N 1
ATOM 859 C CA . THR A 1 111 ? 10.022 2.590 -8.857 1.00 94.62 111 THR A CA 1
ATOM 860 C C . THR A 1 111 ? 10.817 2.010 -7.687 1.00 94.62 111 THR A C 1
ATOM 862 O O . THR A 1 111 ? 10.347 1.111 -6.991 1.00 94.62 111 THR A O 1
ATOM 865 N N . ALA A 1 112 ? 12.037 2.494 -7.462 1.00 92.81 112 ALA A N 1
ATOM 866 C CA . ALA A 1 112 ? 12.879 2.087 -6.341 1.00 92.81 112 ALA A CA 1
ATOM 867 C C . ALA A 1 112 ? 12.999 3.231 -5.329 1.00 92.81 112 ALA A C 1
ATOM 869 O O . ALA A 1 112 ? 13.496 4.307 -5.657 1.00 92.81 112 ALA A O 1
ATOM 870 N N . LEU A 1 113 ? 12.557 2.989 -4.095 1.00 92.50 113 LEU A N 1
ATOM 871 C CA . LEU A 1 113 ? 12.535 3.983 -3.019 1.00 92.50 113 LEU A CA 1
ATOM 872 C C . LEU A 1 113 ? 13.071 3.392 -1.716 1.00 92.50 113 LEU A C 1
ATOM 874 O O . LEU A 1 113 ? 13.204 2.175 -1.567 1.00 92.50 113 LEU A O 1
ATOM 878 N N . HIS A 1 114 ? 13.372 4.272 -0.763 1.00 91.12 114 HIS A N 1
ATOM 879 C CA . HIS A 1 114 ? 13.634 3.862 0.608 1.00 91.12 114 HIS A CA 1
ATOM 880 C C . HIS A 1 114 ? 12.340 3.401 1.265 1.00 91.12 114 HIS A C 1
ATOM 882 O O . HIS A 1 114 ? 11.343 4.118 1.264 1.00 91.12 114 HIS A O 1
ATOM 888 N N . VAL A 1 115 ? 12.371 2.226 1.878 1.00 90.81 115 VAL A N 1
ATOM 889 C CA . VAL A 1 115 ? 11.200 1.618 2.495 1.00 90.81 115 VAL A CA 1
ATOM 890 C C . VAL A 1 115 ? 11.443 1.242 3.953 1.00 90.81 115 VAL A C 1
ATOM 892 O O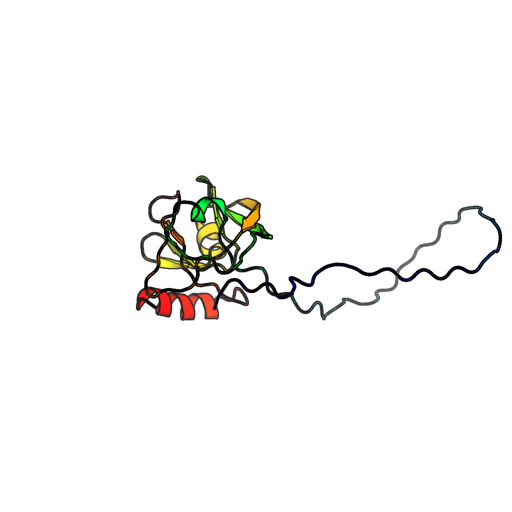 . VAL A 1 115 ? 12.577 1.064 4.409 1.00 90.81 115 VAL A O 1
ATOM 895 N N . ASN A 1 116 ? 10.352 1.136 4.707 1.00 89.31 116 ASN A N 1
ATOM 896 C CA . ASN A 1 116 ? 10.309 0.560 6.050 1.00 89.31 116 ASN A CA 1
ATOM 897 C C . ASN A 1 116 ? 8.897 0.002 6.312 1.00 89.31 116 ASN A C 1
ATOM 899 O O . ASN A 1 116 ? 8.003 0.115 5.478 1.00 89.31 116 ASN A O 1
ATOM 903 N N . SER A 1 117 ? 8.664 -0.602 7.470 1.00 84.62 117 SER A N 1
ATOM 904 C CA . SER A 1 117 ? 7.309 -0.936 7.919 1.00 84.62 117 SER A CA 1
ATOM 905 C C . SER A 1 117 ? 7.100 -0.434 9.330 1.00 84.62 117 SER A C 1
ATOM 907 O O . SER A 1 117 ? 8.032 -0.475 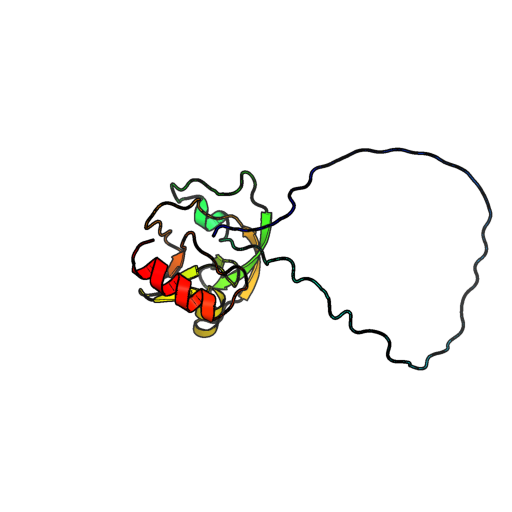10.142 1.00 84.62 117 SER A O 1
ATOM 909 N N . PRO A 1 118 ? 5.868 -0.032 9.673 1.00 83.75 118 PRO A N 1
ATOM 910 C CA . PRO A 1 118 ? 5.497 0.097 11.066 1.00 83.75 118 PRO A CA 1
ATOM 911 C C . PRO A 1 118 ? 5.639 -1.253 11.773 1.00 83.75 118 PRO A C 1
ATOM 913 O O . PRO A 1 118 ? 5.346 -2.322 11.228 1.00 83.75 118 PRO A O 1
ATOM 916 N N . ARG A 1 119 ? 6.073 -1.197 13.024 1.00 83.56 119 ARG A N 1
ATOM 917 C CA . ARG A 1 119 ? 5.998 -2.300 13.966 1.00 83.56 119 ARG A CA 1
ATOM 918 C C . ARG A 1 119 ? 4.531 -2.522 14.301 1.00 83.56 119 ARG A C 1
ATOM 920 O O . ARG A 1 119 ? 3.757 -1.587 14.498 1.00 83.56 119 ARG A O 1
ATOM 927 N N . TYR A 1 120 ? 4.154 -3.785 14.371 1.00 80.19 120 TYR A N 1
ATOM 928 C CA . TYR A 1 120 ? 2.768 -4.191 14.534 1.00 80.19 120 TYR A CA 1
ATOM 929 C C . TYR A 1 120 ? 2.284 -3.748 15.900 1.00 80.19 120 TYR A C 1
ATOM 931 O O . TYR A 1 120 ? 2.837 -4.129 16.935 1.00 80.19 120 TYR A O 1
ATOM 939 N N . LYS A 1 121 ? 1.202 -2.985 15.876 1.00 77.50 121 LYS A N 1
ATOM 940 C CA . LYS A 1 121 ? 0.269 -2.874 16.983 1.00 77.50 121 LYS A CA 1
ATOM 941 C C . LYS A 1 121 ? -1.113 -3.147 16.396 1.00 77.50 121 LYS A C 1
ATOM 943 O O . LYS A 1 121 ? -1.363 -2.833 15.230 1.00 77.50 121 LYS A O 1
ATOM 948 N N . LYS A 1 122 ? -1.990 -3.748 17.199 1.00 78.62 122 LYS A N 1
ATOM 949 C CA . LYS A 1 122 ? -3.350 -4.089 16.765 1.00 78.62 122 LYS A CA 1
ATOM 950 C C . LYS A 1 122 ? -4.036 -2.875 16.147 1.00 78.62 122 LYS A C 1
ATOM 952 O O . LYS A 1 122 ? -3.976 -1.789 16.724 1.00 78.62 122 LYS A O 1
ATOM 957 N N . LYS A 1 123 ? -4.720 -3.084 15.019 1.00 77.50 123 LYS A N 1
ATOM 958 C CA . LYS A 1 123 ? -5.512 -2.051 14.322 1.00 77.50 123 LYS A CA 1
ATOM 959 C C . LYS A 1 123 ? -4.723 -0.817 13.857 1.00 77.50 123 LYS A C 1
ATOM 961 O O . LYS A 1 123 ? -5.341 0.205 13.561 1.00 77.50 123 LYS A O 1
ATOM 966 N N . VAL A 1 124 ? -3.393 -0.880 13.761 1.00 81.75 124 VAL A N 1
ATOM 967 C CA . VAL A 1 124 ? -2.624 0.223 13.164 1.00 81.75 124 VAL A CA 1
ATOM 968 C C . VAL A 1 124 ? -2.959 0.330 11.685 1.00 81.75 124 VAL A C 1
ATOM 970 O O . VAL A 1 124 ? -2.815 -0.628 10.924 1.00 81.75 124 VAL A O 1
ATOM 973 N N . ARG A 1 125 ? -3.401 1.523 11.296 1.00 87.94 125 ARG A N 1
ATOM 974 C CA . ARG A 1 125 ? -3.654 1.913 9.915 1.00 87.94 125 ARG A CA 1
ATOM 975 C C . ARG A 1 125 ? -3.017 3.264 9.694 1.00 87.94 125 ARG A C 1
ATOM 977 O O . ARG A 1 125 ? -3.279 4.198 10.448 1.00 87.94 125 ARG A O 1
ATOM 984 N N . ILE A 1 126 ? -2.172 3.339 8.684 1.00 89.75 126 ILE A N 1
ATOM 985 C CA . ILE A 1 126 ? -1.473 4.565 8.329 1.00 89.75 126 ILE A CA 1
ATOM 986 C C . ILE A 1 126 ? -2.190 5.132 7.120 1.00 89.75 126 ILE A C 1
ATOM 988 O O . ILE A 1 126 ? -2.397 4.428 6.131 1.00 89.75 126 ILE A O 1
ATOM 992 N N . GLN A 1 127 ? -2.624 6.382 7.229 1.00 90.38 127 GLN A N 1
ATOM 993 C CA . GLN A 1 127 ? -3.252 7.063 6.108 1.00 90.38 12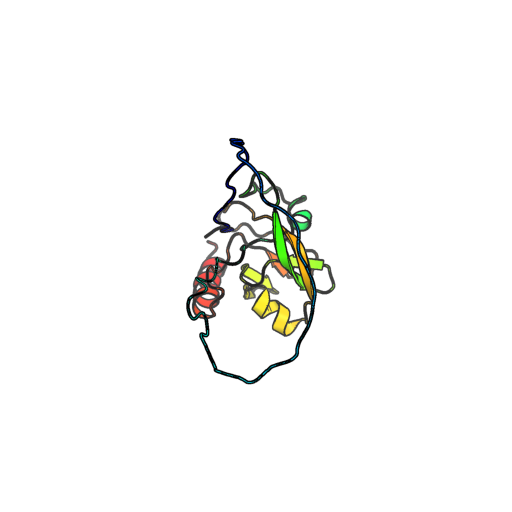7 GLN A CA 1
ATOM 994 C C . GLN A 1 127 ? -2.201 7.275 5.021 1.00 90.38 127 GLN A C 1
ATOM 996 O O . GLN A 1 127 ? -1.098 7.739 5.305 1.00 90.38 127 GLN A O 1
ATOM 1001 N N . SER A 1 128 ? -2.539 6.895 3.793 1.00 92.25 128 SER A N 1
ATOM 1002 C CA . SER A 1 128 ? -1.720 7.231 2.633 1.00 92.25 128 SER A CA 1
ATOM 1003 C C . SER A 1 128 ? -2.074 8.632 2.117 1.00 92.25 128 SER A C 1
ATOM 1005 O O . SER A 1 128 ? -2.945 9.305 2.674 1.00 92.25 128 SER A O 1
ATOM 1007 N N . ARG A 1 129 ? -1.403 9.075 1.050 1.00 92.31 129 ARG A N 1
ATOM 1008 C CA . ARG A 1 129 ? -1.743 10.328 0.355 1.00 92.31 129 ARG A CA 1
ATOM 1009 C C . ARG A 1 129 ? -3.022 10.184 -0.467 1.00 92.31 129 ARG A C 1
ATOM 1011 O O . ARG A 1 129 ? -3.754 11.150 -0.642 1.00 92.31 129 ARG A O 1
ATOM 1018 N N . THR A 1 130 ? -3.310 8.968 -0.917 1.00 94.25 130 THR A N 1
ATOM 1019 C CA . THR A 1 130 ? -4.473 8.661 -1.743 1.00 94.25 130 THR A CA 1
ATOM 1020 C C . THR A 1 130 ? -5.715 8.505 -0.880 1.00 94.25 130 THR A C 1
ATOM 1022 O O . THR A 1 130 ? -5.748 7.726 0.080 1.00 94.25 130 THR A O 1
ATOM 1025 N N . GLU A 1 131 ? -6.782 9.212 -1.247 1.00 94.00 131 GLU A N 1
ATOM 1026 C CA . GLU A 1 131 ? -8.034 9.169 -0.503 1.00 94.00 131 GLU A CA 1
ATOM 1027 C C . GLU A 1 131 ? -8.608 7.743 -0.442 1.00 94.00 131 GLU A C 1
ATOM 1029 O O . GLU A 1 131 ? -8.814 7.054 -1.447 1.00 94.00 131 GLU A O 1
ATOM 1034 N N . GLY A 1 132 ? -8.882 7.293 0.783 1.00 93.00 132 GLY A N 1
ATOM 1035 C CA . GLY A 1 132 ? -9.447 5.975 1.046 1.00 93.00 132 GLY A CA 1
ATOM 1036 C C . GLY A 1 132 ? -8.456 4.816 0.930 1.00 93.00 132 GLY A C 1
ATOM 1037 O O . GLY A 1 132 ? -8.894 3.675 1.082 1.00 93.00 132 GLY A O 1
ATOM 1038 N N . LEU A 1 133 ? -7.164 5.069 0.688 1.00 95.81 133 LEU A N 1
ATOM 1039 C CA . LEU A 1 133 ? -6.099 4.067 0.750 1.00 95.81 133 LEU A CA 1
ATOM 1040 C C . LEU A 1 133 ? -5.341 4.175 2.082 1.00 95.81 133 LEU A C 1
ATOM 1042 O O . LEU A 1 133 ? -4.928 5.252 2.516 1.00 95.81 133 LEU A O 1
ATOM 1046 N N . GLN A 1 134 ?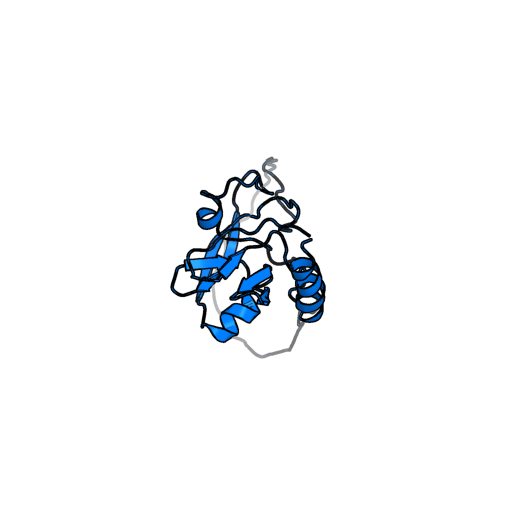 -5.154 3.032 2.732 1.00 94.25 134 GLN A N 1
ATOM 1047 C CA . GLN A 1 134 ? -4.494 2.907 4.027 1.00 94.25 134 GLN A CA 1
ATOM 1048 C C . GLN A 1 134 ? -3.432 1.820 3.975 1.00 94.25 134 GLN A C 1
ATOM 1050 O O . GLN A 1 134 ? -3.698 0.719 3.491 1.00 94.25 134 GLN A O 1
ATOM 1055 N N . PHE A 1 135 ? -2.265 2.092 4.547 1.00 93.12 135 PHE A N 1
ATOM 1056 C CA . PHE A 1 135 ? -1.231 1.086 4.756 1.00 93.12 135 PHE A CA 1
ATOM 1057 C C . PHE A 1 135 ? -1.473 0.332 6.061 1.00 93.12 135 PHE A C 1
ATOM 1059 O O . PHE A 1 135 ? -1.935 0.900 7.058 1.00 93.12 135 PHE A O 1
ATOM 1066 N N . THR A 1 136 ? -1.162 -0.961 6.056 1.00 91.56 136 THR A N 1
ATOM 1067 C CA . THR A 1 136 ? -1.258 -1.816 7.243 1.00 91.56 136 THR A CA 1
ATOM 1068 C C . THR A 1 136 ? 0.137 -2.220 7.712 1.00 91.56 136 THR A C 1
ATOM 1070 O O . THR A 1 136 ? 1.134 -1.931 7.066 1.00 91.56 136 THR A O 1
ATOM 1073 N N . ALA A 1 137 ? 0.242 -2.900 8.851 1.00 89.19 137 ALA A N 1
ATOM 1074 C CA . ALA A 1 137 ? 1.513 -3.488 9.281 1.00 89.19 137 ALA A CA 1
ATOM 1075 C C . ALA A 1 137 ? 1.770 -4.886 8.680 1.00 89.19 137 ALA A C 1
ATOM 1077 O O . ALA A 1 137 ? 2.734 -5.548 9.064 1.00 89.19 137 ALA A O 1
ATOM 1078 N N . PHE A 1 138 ? 0.888 -5.369 7.798 1.00 90.69 138 PHE A N 1
ATOM 1079 C CA . PHE A 1 138 ? 0.939 -6.722 7.258 1.00 90.69 138 PHE A CA 1
ATOM 1080 C C . PHE A 1 138 ? 1.419 -6.748 5.816 1.00 90.69 138 PHE A C 1
ATOM 1082 O O . PHE A 1 138 ? 1.218 -5.816 5.041 1.00 90.69 138 PHE A O 1
ATOM 1089 N N . ALA A 1 139 ? 1.979 -7.888 5.443 1.00 91.06 139 ALA A N 1
ATOM 1090 C CA . ALA A 1 139 ? 2.316 -8.208 4.074 1.00 91.06 139 ALA A CA 1
ATOM 1091 C C . ALA A 1 139 ? 2.280 -9.722 3.856 1.00 91.06 139 ALA A C 1
ATOM 1093 O O . ALA A 1 139 ? 2.471 -10.492 4.804 1.00 91.06 139 ALA A O 1
ATOM 1094 N N . ALA A 1 140 ? 2.028 -10.129 2.616 1.00 91.31 140 ALA A N 1
ATOM 1095 C CA . ALA A 1 140 ? 2.117 -11.517 2.180 1.00 91.31 140 ALA A CA 1
ATOM 1096 C C . ALA A 1 140 ? 3.581 -11.861 1.891 1.00 91.31 140 ALA A C 1
ATOM 1098 O O . ALA A 1 140 ? 4.229 -11.161 1.120 1.00 91.31 140 ALA A O 1
ATOM 1099 N N . ARG A 1 141 ? 4.119 -12.931 2.483 1.00 87.69 141 ARG A N 1
ATOM 1100 C CA . ARG A 1 141 ? 5.536 -13.282 2.301 1.00 87.69 141 ARG A CA 1
ATOM 1101 C C . ARG A 1 141 ? 5.830 -13.766 0.896 1.00 87.69 141 ARG A C 1
ATOM 1103 O O . ARG A 1 141 ? 6.879 -13.446 0.351 1.00 87.69 141 ARG A O 1
ATOM 1110 N N . TYR A 1 142 ? 4.907 -14.531 0.329 1.00 88.81 142 TYR A N 1
ATOM 1111 C CA . TYR A 1 142 ? 5.058 -15.114 -0.999 1.00 88.81 142 TYR A CA 1
ATOM 1112 C C . TYR A 1 142 ? 4.226 -14.370 -2.051 1.00 88.81 142 TYR A C 1
ATOM 1114 O O . TYR A 1 142 ? 4.184 -14.776 -3.210 1.00 88.81 142 TYR A O 1
ATOM 1122 N N . GLY A 1 143 ? 3.539 -13.289 -1.661 1.00 89.06 143 GLY A N 1
ATOM 1123 C CA . GLY A 1 143 ? 2.707 -12.497 -2.565 1.00 89.06 143 GLY A CA 1
ATOM 1124 C C . GLY A 1 143 ? 1.576 -13.299 -3.217 1.00 89.06 143 GLY A C 1
ATOM 1125 O O . GLY A 1 143 ? 1.154 -12.978 -4.331 1.00 89.06 143 GLY A O 1
ATOM 1126 N N . THR A 1 144 ? 1.105 -14.371 -2.571 1.00 92.88 144 THR A N 1
ATOM 1127 C CA . THR A 1 144 ? 0.092 -15.263 -3.153 1.00 92.88 144 THR A CA 1
ATOM 1128 C C . THR A 1 144 ? -1.329 -14.755 -2.911 1.00 92.88 144 THR A C 1
ATOM 1130 O O . THR A 1 144 ? -1.626 -14.077 -1.927 1.00 92.88 144 THR A O 1
ATOM 1133 N N . LYS A 1 145 ? -2.268 -15.144 -3.784 1.00 92.88 145 LYS A N 1
ATOM 1134 C CA . LYS A 1 145 ? -3.697 -14.839 -3.591 1.00 92.88 145 LYS A CA 1
ATOM 1135 C C . LYS A 1 145 ? -4.294 -15.504 -2.350 1.00 92.88 145 LYS A C 1
ATOM 1137 O O . LYS A 1 145 ? -5.193 -14.936 -1.735 1.00 92.88 145 LYS A O 1
ATOM 1142 N N . ALA A 1 146 ? -3.782 -16.673 -1.967 1.00 94.69 146 ALA A N 1
ATOM 1143 C CA . ALA A 1 146 ? -4.189 -17.346 -0.740 1.00 94.69 146 ALA A CA 1
ATOM 1144 C C . ALA A 1 146 ? -3.794 -16.532 0.505 1.00 94.69 146 ALA A C 1
ATOM 1146 O O . ALA A 1 146 ? -4.627 -16.333 1.389 1.00 94.69 146 ALA A O 1
ATOM 1147 N N . GLU A 1 147 ? -2.566 -16.000 0.549 1.00 93.31 147 GLU A N 1
ATOM 1148 C CA . GLU A 1 147 ? -2.130 -15.101 1.625 1.00 93.31 147 GLU A CA 1
ATOM 1149 C C . GLU A 1 147 ? -2.926 -13.798 1.642 1.00 93.31 147 GLU A C 1
ATOM 1151 O O . GLU A 1 147 ? -3.378 -13.388 2.706 1.00 93.31 147 GLU A O 1
ATOM 1156 N N . GLU A 1 148 ? -3.153 -13.170 0.485 1.00 94.94 148 GLU A N 1
ATOM 1157 C CA . GLU A 1 148 ? -3.985 -11.963 0.389 1.00 94.94 148 GLU A CA 1
ATOM 1158 C C . GLU A 1 148 ? -5.372 -12.184 0.999 1.00 94.94 148 GLU A C 1
ATOM 1160 O O . GLU A 1 148 ? -5.848 -11.351 1.771 1.00 94.94 148 GLU A O 1
ATOM 1165 N N . LEU A 1 149 ? -6.007 -13.319 0.690 1.00 95.38 149 LEU A N 1
ATOM 1166 C CA . LEU A 1 149 ? -7.313 -13.667 1.236 1.00 95.38 149 LEU A CA 1
ATOM 1167 C C . LEU A 1 149 ? -7.242 -13.889 2.753 1.00 95.38 149 LEU A C 1
ATOM 1169 O O . LEU A 1 149 ? -8.015 -13.284 3.497 1.00 95.38 149 LEU A O 1
ATOM 1173 N N . ALA A 1 150 ? -6.310 -14.724 3.217 1.00 94.81 150 ALA A N 1
ATOM 1174 C CA . ALA A 1 150 ? -6.174 -15.069 4.631 1.00 94.81 150 ALA A CA 1
ATOM 1175 C C . ALA A 1 150 ? -5.829 -13.843 5.495 1.00 94.81 150 ALA A C 1
ATOM 1177 O O . ALA A 1 150 ? -6.480 -13.576 6.508 1.00 94.81 150 ALA A O 1
ATOM 1178 N N . ILE A 1 151 ? -4.843 -13.051 5.070 1.00 93.38 151 ILE A N 1
ATOM 1179 C CA . ILE A 1 151 ? -4.425 -11.830 5.763 1.00 93.38 151 ILE A CA 1
ATOM 1180 C C . ILE A 1 151 ? -5.505 -10.753 5.634 1.00 93.38 151 ILE A C 1
ATOM 1182 O O . ILE A 1 151 ? -5.780 -10.044 6.598 1.00 93.38 151 ILE A O 1
ATOM 1186 N N . GLY A 1 152 ? -6.178 -10.650 4.487 1.00 93.12 152 GLY A N 1
ATOM 1187 C CA . GLY A 1 152 ? -7.292 -9.725 4.294 1.00 93.12 152 GLY A CA 1
ATOM 1188 C C . GLY A 1 152 ? -8.436 -9.963 5.284 1.00 93.12 152 GLY A C 1
ATOM 1189 O O . GLY A 1 152 ? -8.983 -9.002 5.831 1.00 93.12 152 GLY A O 1
ATOM 1190 N N . VAL A 1 153 ? -8.759 -11.227 5.583 1.00 93.12 153 VAL A N 1
ATOM 1191 C CA . VAL A 1 153 ? -9.710 -11.582 6.651 1.00 93.12 153 VAL A CA 1
ATOM 1192 C C . VAL A 1 153 ? -9.184 -11.134 8.017 1.00 93.12 153 VAL A C 1
ATOM 1194 O O . VAL A 1 153 ? -9.915 -10.475 8.755 1.00 93.12 153 VAL A O 1
ATOM 1197 N N . ALA A 1 154 ? -7.916 -11.406 8.338 1.00 91.19 154 ALA A N 1
ATOM 1198 C CA . ALA A 1 154 ? -7.305 -10.988 9.603 1.00 91.19 154 ALA A CA 1
ATOM 1199 C C . ALA A 1 154 ? -7.355 -9.459 9.812 1.00 91.19 154 ALA A C 1
ATOM 1201 O O . ALA A 1 154 ? -7.797 -8.991 10.863 1.00 91.19 154 ALA A O 1
ATOM 1202 N N . VAL A 1 155 ? -7.003 -8.681 8.784 1.00 89.25 155 VAL A N 1
ATOM 1203 C CA . VAL A 1 155 ? -7.037 -7.207 8.799 1.00 89.25 155 VAL A CA 1
ATOM 1204 C C . VAL A 1 155 ? -8.459 -6.672 9.006 1.00 89.25 155 VAL A C 1
ATOM 1206 O O . VAL A 1 155 ? -8.656 -5.658 9.682 1.00 89.25 155 VAL A O 1
ATOM 1209 N N . ARG A 1 156 ? -9.476 -7.339 8.442 1.00 87.50 156 ARG A N 1
ATOM 1210 C CA . ARG A 1 156 ? -10.891 -6.978 8.655 1.00 87.50 156 ARG A CA 1
ATOM 1211 C C . ARG A 1 156 ? -11.358 -7.272 10.078 1.00 87.50 156 ARG A C 1
ATOM 1213 O O . ARG A 1 156 ? -12.147 -6.502 10.616 1.00 87.50 156 ARG A O 1
ATOM 1220 N N . LEU A 1 157 ? -10.843 -8.333 10.696 1.00 87.69 157 LEU A N 1
ATOM 1221 C CA . LEU A 1 157 ? -11.112 -8.671 12.097 1.00 87.69 157 LEU A CA 1
ATOM 1222 C C . LEU A 1 157 ? -10.343 -7.779 13.091 1.00 87.69 157 LEU A C 1
ATOM 1224 O O . LEU A 1 157 ? -10.541 -7.889 14.301 1.00 87.69 157 LEU A O 1
ATOM 1228 N N . GLY A 1 158 ? -9.506 -6.856 12.603 1.00 79.88 158 GLY A N 1
ATOM 1229 C CA . GLY A 1 158 ? -8.797 -5.884 13.433 1.00 79.88 158 GLY A CA 1
ATOM 1230 C C . GLY A 1 158 ? -7.594 -6.465 14.171 1.00 79.88 158 GLY A C 1
ATOM 1231 O O . GLY A 1 158 ? -7.237 -5.953 15.238 1.00 79.88 158 GLY A O 1
ATOM 1232 N N . LEU A 1 159 ? -7.003 -7.526 13.615 1.00 70.81 159 LEU A N 1
ATOM 1233 C CA . LEU A 1 159 ? -5.616 -7.879 13.890 1.00 70.81 159 LEU A CA 1
ATOM 1234 C C . LEU A 1 159 ? -4.751 -6.786 13.264 1.00 70.81 159 LEU A C 1
ATOM 1236 O O . LEU A 1 159 ? -4.929 -6.518 12.059 1.00 70.81 159 LEU A O 1
#

Sequence (159 aa):
MFCASEDAVDSFSTLVTKDERFAQRSPEPEDEKPQGPMGTPADMQSIPEPLCVDAEALTNADVQMVYRKHFYAKVLCDSERSCATAAHMVVWRGVAMMMRSYCQRVQCEETALHVNSPRYKKKVRIQSRTEGLQFTAFAARYGTKAEELAIGVAVRLGL